Protein AF-A0A7V5T827-F1 (afdb_monomer_lite)

Foldseek 3Di:
DPPDFLLNLLVVLCVVCVVVLLVVLVVVCVVLVVVPPDDDDPDDPDLVSLVVSLVSLLVSLLVVLVVSVVSSVPPPVNVVVVVPPVSVVVNLVSSLVVLLCCVVPPRLVVSVVSCVVVVNDDPPSSVVSSVVSNVSSVVSSD

Radius of gyration: 17.93 Å; chains: 1; bounding box: 45×24×52 Å

Structure (mmCIF, N/CA/C/O backbone):
data_AF-A0A7V5T827-F1
#
_entry.id   AF-A0A7V5T827-F1
#
loop_
_atom_site.group_PDB
_atom_site.id
_atom_site.type_symbol
_atom_site.label_atom_id
_atom_site.label_alt_id
_atom_site.label_comp_id
_atom_site.label_asym_id
_atom_site.label_entity_id
_atom_site.label_seq_id
_atom_site.pdbx_PDB_ins_code
_atom_site.Cartn_x
_atom_site.Cartn_y
_atom_site.Cartn_z
_atom_site.occupancy
_atom_site.B_iso_or_equiv
_atom_site.auth_seq_id
_atom_site.auth_comp_id
_atom_site.auth_asym_id
_atom_site.auth_atom_id
_atom_site.pdbx_PDB_model_num
ATOM 1 N N . MET A 1 1 ? 15.549 13.221 -24.212 1.00 34.34 1 MET A N 1
ATOM 2 C CA . MET A 1 1 ? 15.287 11.779 -24.388 1.00 34.34 1 MET A CA 1
ATOM 3 C C . MET A 1 1 ? 15.009 11.241 -23.001 1.00 34.34 1 MET A C 1
ATOM 5 O O . MET A 1 1 ? 15.919 11.283 -22.188 1.00 34.34 1 MET A O 1
ATOM 9 N N . SER A 1 2 ? 13.753 10.907 -22.688 1.00 39.53 2 SER A N 1
ATOM 10 C CA . SER A 1 2 ? 13.411 10.361 -21.368 1.00 39.53 2 SER A CA 1
ATOM 11 C C . SER A 1 2 ? 14.003 8.962 -21.301 1.00 39.53 2 SER A C 1
ATOM 13 O O . SER A 1 2 ? 13.598 8.086 -22.062 1.00 39.53 2 SER A O 1
ATOM 15 N N . THR A 1 3 ? 15.009 8.771 -20.462 1.00 46.94 3 THR A N 1
ATOM 16 C CA . THR A 1 3 ? 15.444 7.451 -20.011 1.00 46.94 3 THR A CA 1
ATOM 17 C C . THR A 1 3 ? 14.344 6.892 -19.123 1.00 46.94 3 THR A C 1
ATOM 19 O O . THR A 1 3 ? 14.451 6.955 -17.906 1.00 46.94 3 THR A O 1
ATOM 22 N N . SER A 1 4 ? 13.255 6.424 -19.737 1.00 61.22 4 SER A N 1
ATOM 23 C CA . SER A 1 4 ? 12.176 5.745 -19.029 1.00 61.22 4 SER A CA 1
ATOM 24 C C . SER A 1 4 ? 12.786 4.568 -18.282 1.00 61.22 4 SER A C 1
ATOM 26 O O . SER A 1 4 ? 13.268 3.639 -18.918 1.00 61.22 4 SER A O 1
ATOM 28 N N . SER A 1 5 ? 12.816 4.629 -16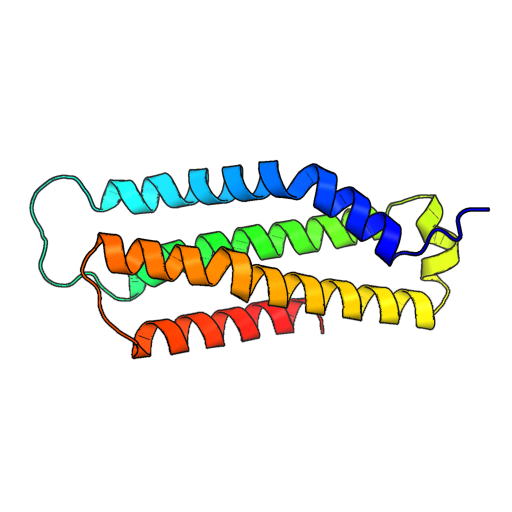.954 1.00 85.62 5 SER A N 1
ATOM 29 C CA . SER A 1 5 ? 13.202 3.496 -16.109 1.00 85.62 5 SER A CA 1
ATOM 30 C C . SER A 1 5 ? 11.949 2.787 -15.597 1.00 85.62 5 SER A C 1
ATOM 32 O O . SER A 1 5 ? 10.881 3.395 -15.476 1.00 85.62 5 SER A O 1
ATOM 34 N N . LEU A 1 6 ? 12.065 1.505 -15.243 1.00 92.06 6 LEU A N 1
ATOM 35 C CA . LEU A 1 6 ? 10.971 0.759 -14.600 1.00 92.06 6 LEU A CA 1
ATOM 36 C C . LEU A 1 6 ? 10.449 1.484 -13.343 1.00 92.06 6 LEU A C 1
ATOM 38 O O . LEU A 1 6 ? 9.253 1.472 -13.056 1.00 92.06 6 LEU A O 1
ATOM 42 N N . VAL A 1 7 ? 11.347 2.171 -12.630 1.00 94.12 7 VAL A N 1
ATOM 43 C CA . VAL A 1 7 ? 11.030 2.981 -11.448 1.00 94.12 7 VAL A CA 1
ATOM 44 C C . VAL A 1 7 ? 10.186 4.207 -11.799 1.00 94.12 7 VAL A C 1
ATOM 46 O O . VAL A 1 7 ? 9.256 4.525 -11.063 1.00 94.12 7 VAL A O 1
ATOM 49 N N . GLU A 1 8 ? 10.471 4.899 -12.902 1.00 93.62 8 GLU A N 1
ATOM 50 C CA . GLU A 1 8 ? 9.676 6.059 -13.329 1.00 93.62 8 GLU A CA 1
ATOM 51 C C . GLU A 1 8 ? 8.243 5.662 -13.696 1.00 93.62 8 GLU A C 1
ATOM 53 O O . GLU A 1 8 ? 7.299 6.327 -13.268 1.00 93.62 8 GLU A O 1
ATOM 58 N N . LEU A 1 9 ? 8.072 4.542 -14.408 1.00 94.50 9 LEU A N 1
ATOM 59 C CA . LEU A 1 9 ? 6.748 3.994 -14.728 1.00 94.50 9 LEU A CA 1
ATOM 60 C C . LEU A 1 9 ? 5.966 3.652 -13.454 1.00 94.50 9 LEU A C 1
ATOM 62 O O . LEU A 1 9 ? 4.789 3.987 -13.324 1.00 94.50 9 LEU A O 1
ATOM 66 N N . ALA A 1 10 ? 6.639 3.035 -12.481 1.00 94.81 10 ALA A N 1
ATOM 67 C CA . ALA A 1 10 ? 6.045 2.711 -11.193 1.00 94.81 10 ALA A CA 1
ATOM 68 C C . ALA A 1 10 ? 5.626 3.965 -10.414 1.00 94.81 10 ALA A C 1
ATOM 70 O O . ALA A 1 10 ? 4.513 4.019 -9.897 1.00 94.81 10 ALA A O 1
ATOM 71 N N . ARG A 1 11 ? 6.498 4.981 -10.343 1.00 95.69 11 ARG A N 1
ATOM 72 C CA . ARG A 1 11 ? 6.222 6.250 -9.651 1.00 95.69 11 ARG A CA 1
ATOM 73 C C . ARG A 1 11 ? 5.026 6.969 -10.252 1.00 95.69 11 ARG A C 1
ATOM 75 O O . ARG A 1 11 ? 4.129 7.332 -9.502 1.00 95.69 11 ARG A O 1
ATOM 82 N N . ALA A 1 12 ? 4.985 7.106 -11.576 1.00 95.19 12 ALA A N 1
ATOM 83 C CA . ALA A 1 12 ? 3.879 7.764 -12.262 1.00 95.19 12 ALA A CA 1
ATOM 84 C C . ALA A 1 12 ? 2.540 7.069 -11.966 1.00 95.19 12 ALA A C 1
ATOM 86 O O . ALA A 1 12 ? 1.557 7.725 -11.623 1.00 95.19 12 ALA A O 1
ATOM 87 N N . TYR A 1 13 ? 2.516 5.734 -12.022 1.00 95.75 13 TYR A N 1
ATOM 88 C CA . TYR A 1 13 ? 1.319 4.965 -11.691 1.00 95.75 13 TYR A CA 1
ATOM 89 C C . TYR A 1 13 ? 0.926 5.098 -10.212 1.00 95.75 13 TYR A C 1
ATOM 91 O O . TYR A 1 13 ? -0.255 5.250 -9.895 1.00 95.75 13 TYR A O 1
ATOM 99 N N . ILE A 1 14 ? 1.902 5.084 -9.296 1.00 96.31 14 ILE A N 1
ATOM 100 C CA . ILE A 1 14 ? 1.650 5.291 -7.866 1.00 96.31 14 ILE A CA 1
ATOM 101 C C . ILE A 1 14 ? 1.043 6.674 -7.629 1.00 96.31 14 ILE A C 1
ATOM 103 O O . ILE A 1 14 ? -0.007 6.762 -7.003 1.00 96.31 14 ILE A O 1
ATOM 107 N N . GLU A 1 15 ? 1.660 7.738 -8.141 1.00 96.06 15 GLU A N 1
ATOM 108 C CA . GLU A 1 15 ? 1.194 9.119 -7.966 1.00 96.06 15 GLU A CA 1
ATOM 109 C C . GLU A 1 15 ? -0.240 9.311 -8.471 1.00 96.06 15 GLU A C 1
ATOM 111 O O . GLU A 1 15 ? -1.045 9.979 -7.820 1.00 96.06 15 GLU A O 1
ATOM 116 N N . GLN A 1 16 ? -0.584 8.668 -9.588 1.00 96.44 16 GLN A N 1
ATOM 117 C CA . GLN A 1 16 ? -1.932 8.701 -10.143 1.00 96.44 16 GLN A CA 1
ATOM 118 C C . GLN A 1 16 ? -2.960 7.979 -9.255 1.00 96.44 16 GLN A C 1
ATOM 120 O O . GLN A 1 16 ? -4.074 8.467 -9.061 1.00 96.44 16 GLN A O 1
ATOM 125 N N . GLU A 1 17 ? -2.613 6.806 -8.722 1.00 96.19 17 GLU A N 1
ATOM 126 C CA . GLU A 1 17 ? -3.586 5.897 -8.107 1.00 96.19 17 GLU A CA 1
ATOM 127 C C . GLU A 1 17 ? -3.624 5.954 -6.575 1.00 96.19 17 GLU A C 1
ATOM 129 O O . GLU A 1 17 ? -4.618 5.543 -5.972 1.00 96.19 17 GLU A O 1
ATOM 134 N N . GLN A 1 18 ? -2.575 6.459 -5.921 1.00 94.12 18 GLN A N 1
ATOM 135 C CA . GLN A 1 18 ? -2.386 6.344 -4.471 1.00 94.12 18 GLN A CA 1
ATOM 136 C C . GLN A 1 18 ? -3.556 6.926 -3.678 1.00 94.12 18 GLN A C 1
ATOM 138 O O . GLN A 1 18 ? -4.046 6.276 -2.754 1.00 94.12 18 GLN A O 1
ATOM 143 N N . SER A 1 19 ? -4.046 8.110 -4.052 1.00 94.62 19 SER A N 1
ATOM 144 C CA . SER A 1 19 ? -5.160 8.751 -3.339 1.00 94.62 19 SER A CA 1
ATOM 145 C C . SER A 1 19 ? -6.429 7.896 -3.405 1.00 94.62 19 SER A C 1
ATOM 147 O O . SER A 1 19 ? -6.998 7.543 -2.372 1.00 94.62 19 SER A O 1
ATOM 149 N N . ARG A 1 20 ? -6.798 7.443 -4.610 1.00 95.00 20 ARG A N 1
ATOM 150 C CA . ARG A 1 20 ? -7.951 6.556 -4.834 1.00 95.00 20 ARG A CA 1
ATOM 151 C C . ARG A 1 20 ? -7.813 5.238 -4.068 1.00 95.00 20 ARG A C 1
ATOM 153 O O . ARG A 1 20 ? -8.786 4.731 -3.515 1.00 95.00 20 ARG A O 1
ATOM 160 N N . ARG A 1 21 ? -6.610 4.657 -4.034 1.00 93.00 21 ARG A N 1
ATOM 161 C CA . ARG A 1 21 ? -6.335 3.395 -3.326 1.00 93.00 21 ARG A CA 1
ATOM 162 C C . ARG A 1 21 ? -6.465 3.545 -1.814 1.00 93.00 21 ARG A C 1
ATOM 164 O O . ARG A 1 21 ? -7.064 2.683 -1.176 1.00 93.00 21 ARG A O 1
ATOM 171 N N . ARG A 1 22 ? -5.976 4.650 -1.248 1.00 93.94 22 ARG A N 1
ATOM 172 C CA . ARG A 1 22 ? -6.124 4.951 0.184 1.00 93.94 22 ARG A CA 1
ATOM 173 C C . ARG A 1 22 ? -7.584 5.183 0.570 1.00 93.94 22 ARG A C 1
ATOM 175 O O . ARG A 1 22 ? -8.038 4.638 1.570 1.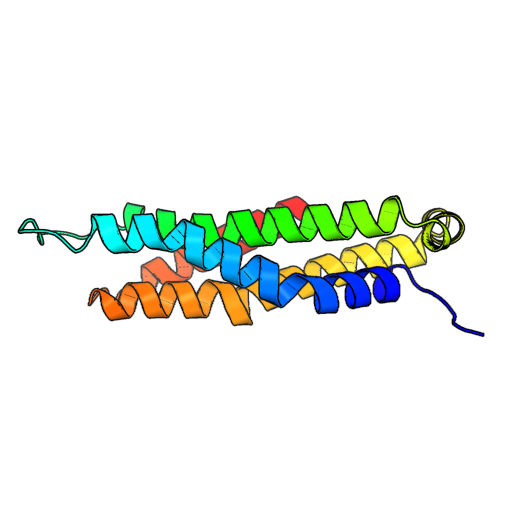00 93.94 22 ARG A O 1
ATOM 182 N N . GLU A 1 23 ? -8.357 5.891 -0.253 1.00 93.56 23 GLU A N 1
ATOM 183 C CA . GLU A 1 23 ? -9.805 6.043 -0.035 1.00 93.56 23 GLU A CA 1
ATOM 184 C C . GLU A 1 23 ? -10.536 4.692 -0.019 1.00 93.56 23 GLU A C 1
ATOM 186 O O . GLU A 1 23 ? -11.388 4.446 0.838 1.00 93.56 23 GLU A O 1
ATOM 191 N N . GLN A 1 24 ? -10.177 3.778 -0.926 1.00 92.62 24 GLN A N 1
ATOM 192 C CA . GLN A 1 24 ? -10.736 2.424 -0.952 1.00 92.62 24 GLN A CA 1
ATOM 193 C C . GLN A 1 24 ? -10.378 1.616 0.297 1.00 92.62 24 GLN A C 1
ATOM 195 O O . GLN A 1 24 ? -11.224 0.876 0.808 1.00 92.62 24 GLN A O 1
ATOM 200 N N . ALA A 1 25 ? -9.155 1.769 0.805 1.00 92.56 25 ALA A N 1
ATOM 201 C CA . ALA A 1 25 ? -8.740 1.135 2.046 1.00 92.56 25 ALA A CA 1
ATOM 202 C C . ALA A 1 25 ? -9.545 1.661 3.244 1.00 92.56 25 ALA A C 1
ATOM 204 O O . ALA A 1 25 ? -10.124 0.860 3.980 1.00 92.56 25 ALA A O 1
ATOM 205 N N . GLU A 1 26 ? -9.707 2.981 3.386 1.00 92.62 26 GLU A N 1
ATOM 206 C CA . GLU A 1 26 ? -10.551 3.556 4.446 1.00 92.62 26 GLU A CA 1
ATOM 207 C C . GLU A 1 26 ? -12.013 3.102 4.338 1.00 92.62 26 GLU A C 1
ATOM 209 O O . GLU A 1 26 ? -12.640 2.759 5.344 1.00 92.62 26 GLU A O 1
ATOM 214 N N . ALA A 1 27 ? -12.560 3.023 3.121 1.00 92.06 27 ALA A N 1
ATOM 215 C CA . ALA A 1 27 ? -13.919 2.536 2.896 1.00 92.06 27 ALA A CA 1
ATOM 216 C C . ALA A 1 27 ? -14.103 1.075 3.345 1.00 92.06 27 ALA A C 1
ATOM 218 O O . ALA A 1 27 ? -15.166 0.722 3.859 1.00 92.06 27 ALA A O 1
ATOM 219 N N . ARG A 1 28 ? -13.075 0.228 3.201 1.00 90.75 28 ARG A N 1
ATOM 220 C CA . ARG A 1 28 ? -13.083 -1.168 3.679 1.00 90.75 28 ARG A CA 1
ATOM 221 C C . ARG A 1 28 ? -12.885 -1.286 5.188 1.00 90.75 28 ARG A C 1
ATOM 223 O O . ARG A 1 28 ? -13.405 -2.223 5.789 1.00 90.75 28 ARG A O 1
ATOM 230 N N . VAL A 1 29 ? -12.190 -0.336 5.809 1.00 88.81 29 VAL A N 1
ATOM 231 C CA . VAL A 1 29 ? -12.034 -0.268 7.270 1.00 88.81 29 VAL A CA 1
ATOM 232 C C . VAL A 1 29 ? -13.295 0.281 7.949 1.00 88.81 29 VAL A C 1
ATOM 234 O O . VAL A 1 29 ? -13.596 -0.074 9.089 1.00 88.81 29 VAL A O 1
ATOM 237 N N . LEU A 1 30 ? -14.093 1.101 7.261 1.00 87.00 30 LEU A N 1
ATOM 238 C CA . LEU A 1 30 ? -15.287 1.733 7.830 1.00 87.00 30 LEU A CA 1
ATOM 239 C C . LEU A 1 30 ? -16.314 0.743 8.434 1.00 87.00 30 LEU A C 1
ATOM 241 O O . LEU A 1 30 ? -16.795 1.008 9.538 1.00 87.00 30 LEU A O 1
ATOM 245 N N . PRO A 1 31 ? -16.660 -0.401 7.809 1.00 84.25 31 PRO A N 1
ATOM 246 C CA . PRO A 1 31 ? -17.507 -1.418 8.436 1.00 84.25 31 PRO A CA 1
ATOM 247 C C . PRO A 1 31 ? -16.916 -1.988 9.730 1.00 84.25 31 PRO A C 1
ATOM 249 O O . PRO A 1 31 ? -17.657 -2.204 10.688 1.00 84.25 31 PRO A O 1
ATOM 252 N N . ILE A 1 32 ? -15.592 -2.180 9.785 1.00 82.19 32 ILE A N 1
ATOM 253 C CA . ILE A 1 32 ? -14.879 -2.627 10.992 1.00 82.19 32 ILE A CA 1
ATOM 254 C C . ILE A 1 32 ? -15.024 -1.557 12.080 1.00 82.19 32 ILE A C 1
ATOM 256 O O . ILE A 1 32 ? -15.409 -1.877 13.200 1.00 82.19 32 ILE A O 1
ATOM 260 N N . ARG A 1 33 ? -14.845 -0.271 11.734 1.00 78.12 33 ARG A N 1
ATOM 261 C CA . ARG A 1 33 ? -15.087 0.863 12.649 1.00 78.12 33 ARG A CA 1
ATOM 262 C C . ARG A 1 33 ? -16.532 0.891 13.178 1.00 78.12 33 ARG A C 1
ATOM 264 O O . ARG A 1 33 ? -16.717 1.159 14.363 1.00 78.12 33 ARG A O 1
ATOM 271 N N . LYS A 1 34 ? -17.537 0.628 12.328 1.00 75.44 34 LYS A N 1
ATOM 272 C CA . LYS A 1 34 ? -18.981 0.711 12.654 1.00 75.44 34 LYS A CA 1
ATOM 273 C C . LYS A 1 34 ? -19.518 -0.465 13.470 1.00 75.44 34 LYS A C 1
ATOM 275 O O . LYS A 1 34 ? -20.368 -0.251 14.332 1.00 75.44 34 LYS A O 1
ATOM 280 N N . ARG A 1 35 ? -19.004 -1.684 13.252 1.00 69.44 35 ARG A N 1
ATOM 281 C CA . ARG A 1 35 ? -19.315 -2.871 14.082 1.00 69.44 35 ARG A CA 1
ATOM 282 C C . ARG A 1 35 ? -19.018 -2.647 15.572 1.00 69.44 35 ARG A C 1
ATOM 284 O O . ARG A 1 35 ? -19.471 -3.419 16.402 1.00 69.44 35 ARG A O 1
ATOM 291 N N . LEU A 1 36 ? -18.274 -1.591 15.900 1.00 63.28 36 LEU A N 1
ATOM 292 C CA . LEU A 1 36 ? -17.755 -1.290 17.229 1.00 63.28 36 LEU A CA 1
ATOM 293 C C . LEU A 1 36 ? -18.417 -0.060 17.878 1.00 63.28 36 LEU A C 1
ATOM 295 O O . LEU A 1 36 ? -17.926 0.420 18.896 1.00 63.28 36 LEU A O 1
ATOM 299 N N . THR A 1 37 ? -19.491 0.489 17.289 1.00 57.06 37 THR A N 1
ATOM 300 C CA . THR A 1 37 ? -20.157 1.720 17.777 1.00 57.06 37 THR A CA 1
ATOM 301 C C . THR A 1 37 ? -21.619 1.582 18.191 1.00 57.06 37 THR A C 1
ATOM 303 O O . THR A 1 37 ? -22.166 2.558 18.690 1.00 57.06 37 THR A O 1
ATOM 306 N N . ALA A 1 38 ? -22.265 0.429 18.038 1.00 45.81 38 ALA A N 1
ATOM 307 C CA . ALA A 1 38 ? -23.670 0.288 18.416 1.00 45.81 38 ALA A CA 1
ATOM 308 C C . ALA A 1 38 ? -23.807 -0.612 19.650 1.00 45.81 38 ALA A C 1
ATOM 310 O O . ALA A 1 38 ? -23.677 -1.824 19.553 1.00 45.81 38 ALA A O 1
ATOM 311 N N . GLU A 1 39 ? -24.065 0.023 20.795 1.00 45.72 39 GLU A N 1
ATOM 312 C CA . GLU A 1 39 ? -24.823 -0.570 21.906 1.00 45.72 39 GLU A CA 1
ATOM 313 C C . GLU A 1 39 ? -24.141 -1.725 22.675 1.00 45.72 39 GLU A C 1
ATOM 315 O O . GLU A 1 39 ? -24.503 -2.888 22.574 1.00 45.72 39 GLU A O 1
ATOM 320 N N . GLY A 1 40 ? -23.226 -1.381 23.589 1.00 48.16 40 GLY A N 1
ATOM 321 C CA . GLY A 1 40 ? -23.345 -1.950 24.941 1.00 48.16 40 GLY A CA 1
ATOM 322 C C . GLY A 1 40 ? -22.432 -3.089 25.411 1.00 48.16 40 GLY A C 1
ATOM 323 O O . GLY A 1 40 ? -22.571 -3.452 26.573 1.00 48.16 40 GLY A O 1
ATOM 324 N N . GLU A 1 41 ? -21.452 -3.593 24.655 1.00 45.47 41 GLU A N 1
ATOM 325 C CA . GLU A 1 41 ? -20.482 -4.569 25.208 1.00 45.47 41 GLU A CA 1
ATOM 326 C C . GLU A 1 41 ? -19.024 -4.103 25.093 1.00 45.47 41 GLU A C 1
ATOM 328 O O . GLU A 1 41 ? -18.161 -4.726 24.481 1.00 45.47 41 GLU A O 1
ATOM 333 N N . PHE A 1 42 ? -18.718 -2.985 25.756 1.00 53.88 42 PHE A N 1
ATOM 334 C CA . PHE A 1 42 ? -17.341 -2.659 26.130 1.00 53.88 42 PHE A CA 1
ATOM 335 C C . PHE A 1 42 ? -16.945 -3.436 27.387 1.00 53.88 42 PHE A C 1
ATOM 337 O O . PHE A 1 42 ? -17.021 -2.922 28.502 1.00 53.88 42 PHE A O 1
ATOM 344 N N . ARG A 1 43 ? -16.453 -4.662 27.202 1.00 44.16 43 ARG A N 1
ATOM 345 C CA . ARG A 1 43 ? -15.464 -5.268 28.102 1.00 44.16 43 ARG A CA 1
ATOM 346 C C . ARG A 1 43 ? -14.484 -6.062 27.245 1.00 44.16 43 ARG A C 1
ATOM 348 O O . ARG A 1 43 ? -14.815 -7.147 26.797 1.00 44.16 43 ARG A O 1
ATOM 355 N N . LEU A 1 44 ? -13.284 -5.504 27.059 1.00 48.41 44 LEU A N 1
ATOM 356 C CA . LEU A 1 44 ? -12.150 -6.072 26.313 1.00 48.41 44 LEU A CA 1
ATOM 357 C C . LEU A 1 44 ? -12.306 -5.979 24.787 1.00 48.41 44 LEU A C 1
ATOM 359 O O . LEU A 1 44 ? -12.750 -6.916 24.129 1.00 48.41 44 LEU A O 1
ATOM 363 N N . VAL A 1 45 ? -11.864 -4.864 24.190 1.00 53.09 45 VAL A N 1
ATOM 364 C CA . VAL A 1 45 ? -11.566 -4.873 22.750 1.00 53.09 45 VAL A CA 1
ATOM 365 C C . VAL A 1 45 ? -10.442 -5.885 22.542 1.00 53.09 45 VAL A C 1
ATOM 367 O O . VAL A 1 45 ? -9.309 -5.659 22.966 1.00 53.09 45 VAL A O 1
ATOM 370 N N . HIS A 1 46 ? -10.774 -7.034 21.956 1.00 55.88 46 HIS A N 1
ATOM 371 C CA . HIS A 1 46 ? -9.803 -8.085 21.691 1.00 55.88 46 HIS A CA 1
ATOM 372 C C . HIS A 1 46 ? -8.734 -7.529 20.732 1.00 55.88 46 HIS A C 1
ATOM 374 O O . HIS A 1 46 ? -9.105 -6.919 19.721 1.00 55.88 46 HIS A O 1
ATOM 380 N N . PRO A 1 47 ? -7.431 -7.783 20.962 1.00 61.25 47 PRO A N 1
ATOM 381 C CA . PRO A 1 47 ? -6.356 -7.449 20.017 1.00 61.25 47 PRO A CA 1
ATOM 382 C C . PRO A 1 47 ? -6.646 -7.861 18.561 1.00 61.25 47 PRO A C 1
ATOM 384 O O . PRO A 1 47 ? -6.180 -7.234 17.613 1.00 61.25 47 PRO A O 1
ATOM 387 N N . GLY A 1 48 ? -7.500 -8.877 18.380 1.00 66.88 48 GLY A N 1
ATOM 388 C CA . GLY A 1 48 ? -7.965 -9.365 17.081 1.00 66.88 48 GLY A CA 1
ATOM 389 C C . GLY A 1 48 ? -8.685 -8.322 16.218 1.00 66.88 48 GLY A C 1
ATOM 390 O O . GLY A 1 48 ? -8.539 -8.352 15.005 1.00 66.88 48 GLY A O 1
ATOM 391 N N . VAL A 1 49 ? -9.398 -7.358 16.804 1.00 66.88 49 VAL A N 1
ATOM 392 C CA . VAL A 1 49 ? -10.159 -6.360 16.026 1.00 66.88 49 VAL A CA 1
ATOM 393 C C . VAL A 1 49 ? -9.268 -5.220 15.531 1.00 66.88 49 VAL A C 1
ATOM 395 O O . VAL A 1 49 ? -9.396 -4.758 14.398 1.00 66.88 49 VAL A O 1
ATOM 398 N N . VAL A 1 50 ? -8.327 -4.782 16.367 1.00 69.75 50 VAL A N 1
ATOM 399 C CA . VAL A 1 50 ? -7.260 -3.861 15.949 1.00 69.75 50 VAL A CA 1
ATOM 400 C C . VAL A 1 50 ? -6.447 -4.499 14.828 1.00 69.75 50 VAL A C 1
ATOM 402 O O . VAL A 1 50 ? -6.143 -3.853 13.825 1.00 69.75 50 VAL A O 1
ATOM 405 N N . TRP A 1 51 ? -6.177 -5.796 14.967 1.00 74.69 51 TRP A N 1
ATOM 406 C CA . TRP A 1 51 ? -5.545 -6.579 13.925 1.00 74.69 51 TRP A CA 1
ATOM 407 C C . TRP A 1 51 ? -6.371 -6.629 12.634 1.00 74.69 51 TRP A C 1
ATOM 409 O O . TRP A 1 51 ? -5.791 -6.437 11.576 1.00 74.69 51 TRP A O 1
ATOM 419 N N . GLU A 1 52 ? -7.696 -6.800 12.678 1.00 80.94 52 GLU A N 1
ATOM 420 C CA . GLU A 1 52 ? -8.550 -6.784 11.473 1.00 80.94 52 GLU A CA 1
ATOM 421 C C . GLU A 1 52 ? -8.445 -5.465 10.685 1.00 80.94 52 GLU A C 1
ATOM 423 O O . GLU A 1 52 ? -8.301 -5.483 9.459 1.00 80.94 52 GLU A O 1
ATOM 428 N N . ALA A 1 53 ? -8.471 -4.316 11.370 1.00 82.19 53 ALA A N 1
ATOM 429 C CA . ALA A 1 53 ? -8.314 -3.015 10.716 1.00 82.19 53 ALA A CA 1
ATOM 430 C C . ALA A 1 53 ? -6.908 -2.854 10.107 1.00 82.19 53 ALA A C 1
ATOM 432 O O . ALA A 1 53 ? -6.775 -2.527 8.927 1.00 82.19 53 ALA A O 1
ATOM 433 N N . CYS A 1 54 ? -5.861 -3.173 10.875 1.00 81.81 54 CYS A N 1
ATOM 434 C CA . CYS A 1 54 ? -4.474 -3.133 10.406 1.00 81.81 54 CYS A CA 1
ATOM 435 C C . CYS A 1 54 ? -4.202 -4.085 9.241 1.00 81.81 54 CYS A C 1
ATOM 437 O O . CYS A 1 54 ? -3.553 -3.703 8.268 1.00 81.81 54 CYS A O 1
ATOM 439 N N . GLN A 1 55 ? -4.749 -5.296 9.302 1.00 84.75 55 GLN A N 1
ATOM 440 C CA . GLN A 1 55 ? -4.682 -6.274 8.226 1.00 84.75 55 GLN A CA 1
ATOM 441 C C . GLN A 1 55 ? -5.368 -5.748 6.966 1.00 84.75 55 GLN A C 1
ATOM 443 O O . GLN A 1 55 ? -4.859 -5.966 5.874 1.00 84.75 55 GLN A O 1
ATOM 448 N N . THR A 1 56 ? -6.476 -5.017 7.103 1.00 90.12 56 THR A N 1
ATOM 449 C CA . THR A 1 56 ? -7.176 -4.431 5.954 1.00 90.12 56 THR A CA 1
ATOM 450 C C . THR A 1 56 ? -6.314 -3.384 5.248 1.00 90.12 56 THR A C 1
ATOM 452 O O . THR A 1 56 ? -6.162 -3.462 4.030 1.00 90.12 56 THR A O 1
ATOM 455 N N . TRP A 1 57 ? -5.693 -2.450 5.980 1.00 90.88 57 TRP A N 1
ATOM 456 C CA . TRP A 1 57 ? -4.754 -1.491 5.378 1.00 90.88 57 TRP A CA 1
ATOM 457 C C . TRP A 1 57 ? -3.565 -2.193 4.722 1.00 90.88 57 TRP A C 1
ATOM 459 O O . TRP A 1 57 ? -3.222 -1.880 3.584 1.00 90.88 57 TRP A O 1
ATOM 469 N N . LEU A 1 58 ? -2.984 -3.188 5.400 1.00 86.94 58 LEU A N 1
ATOM 470 C CA . LEU A 1 58 ? -1.900 -3.993 4.841 1.00 86.94 58 LEU A CA 1
ATOM 471 C C . LEU A 1 58 ? -2.322 -4.676 3.545 1.00 86.94 58 LEU A C 1
ATOM 473 O O . LEU A 1 58 ? -1.639 -4.538 2.539 1.00 86.94 58 LEU A O 1
ATOM 477 N N . ASP A 1 59 ? -3.446 -5.384 3.533 1.00 89.50 59 ASP A N 1
ATOM 478 C CA . ASP A 1 59 ? -3.905 -6.126 2.362 1.00 89.50 59 ASP A CA 1
ATOM 479 C C . ASP A 1 59 ? -4.177 -5.214 1.166 1.00 89.50 59 ASP A C 1
ATOM 481 O O . ASP A 1 59 ? -3.851 -5.587 0.036 1.00 89.50 59 ASP A O 1
ATOM 485 N N . GLU A 1 60 ? -4.720 -4.018 1.392 1.00 91.44 60 GLU A N 1
ATOM 486 C CA . GLU A 1 60 ? -4.932 -3.035 0.330 1.00 91.44 60 GLU A CA 1
ATOM 487 C C . GLU A 1 60 ? -3.610 -2.467 -0.199 1.00 91.44 60 GLU A C 1
ATOM 489 O O . GLU A 1 60 ? -3.419 -2.439 -1.416 1.00 91.44 60 GLU A O 1
ATOM 494 N N . THR A 1 61 ? -2.647 -2.129 0.664 1.00 89.19 61 THR A N 1
ATOM 495 C CA . THR A 1 61 ? -1.300 -1.721 0.225 1.00 89.19 61 THR A CA 1
ATOM 496 C C . THR A 1 61 ? -0.588 -2.852 -0.527 1.00 89.19 61 THR A C 1
ATOM 498 O O . THR A 1 61 ? 0.034 -2.616 -1.562 1.00 89.19 61 THR A O 1
ATOM 501 N N . ARG A 1 62 ? -0.734 -4.111 -0.089 1.00 88.19 62 ARG A N 1
ATOM 502 C CA . ARG A 1 62 ? -0.174 -5.287 -0.783 1.00 88.19 62 ARG A CA 1
ATOM 503 C C . ARG A 1 62 ? -0.826 -5.521 -2.146 1.00 88.19 62 ARG A C 1
ATOM 505 O O . ARG A 1 62 ? -0.156 -5.916 -3.100 1.00 88.19 62 ARG A O 1
ATOM 512 N N . ARG A 1 63 ? -2.144 -5.334 -2.254 1.00 91.19 63 ARG A N 1
ATOM 513 C CA . ARG A 1 63 ? -2.859 -5.379 -3.541 1.00 91.19 63 ARG A CA 1
ATOM 514 C C . ARG A 1 63 ? -2.365 -4.270 -4.454 1.00 91.19 63 ARG A C 1
ATOM 516 O O . ARG A 1 63 ? -2.019 -4.553 -5.592 1.00 91.19 63 ARG A O 1
ATOM 523 N N . PHE A 1 64 ? -2.233 -3.055 -3.932 1.00 93.38 64 PHE A N 1
ATOM 524 C CA . PHE A 1 64 ? -1.732 -1.938 -4.713 1.00 93.38 64 PHE A CA 1
ATOM 525 C C . PHE A 1 64 ? -0.303 -2.182 -5.208 1.00 93.38 64 PHE A C 1
ATOM 527 O O . PHE A 1 64 ? -0.053 -2.026 -6.395 1.00 93.38 64 PHE A O 1
ATOM 534 N N . GLY A 1 65 ? 0.605 -2.678 -4.364 1.00 91.12 65 GLY A N 1
ATOM 535 C CA . GLY A 1 65 ? 1.957 -3.034 -4.802 1.00 91.12 65 GLY A CA 1
ATOM 536 C C . GLY A 1 65 ? 1.985 -4.088 -5.910 1.00 91.12 65 GLY A C 1
ATOM 537 O O . GLY A 1 65 ? 2.755 -3.957 -6.858 1.00 91.12 65 GLY A O 1
ATOM 538 N N . ARG A 1 66 ? 1.101 -5.095 -5.854 1.00 91.62 66 ARG A N 1
ATOM 539 C CA . ARG A 1 66 ? 0.941 -6.061 -6.956 1.00 91.62 66 ARG A CA 1
ATOM 540 C C . ARG A 1 66 ? 0.439 -5.402 -8.236 1.00 91.62 66 ARG A C 1
ATOM 542 O O . ARG A 1 66 ? 0.941 -5.729 -9.305 1.00 91.62 66 ARG A O 1
ATOM 549 N N . ASP A 1 67 ? -0.496 -4.467 -8.124 1.00 94.38 67 ASP A N 1
ATOM 550 C CA . ASP A 1 67 ? -1.021 -3.729 -9.272 1.00 94.38 67 ASP A CA 1
ATOM 551 C C . ASP A 1 67 ? 0.047 -2.815 -9.892 1.00 94.38 67 ASP A C 1
ATOM 553 O O . ASP A 1 67 ? 0.126 -2.730 -11.113 1.00 94.38 67 ASP A O 1
ATOM 557 N N . VAL A 1 68 ? 0.920 -2.200 -9.084 1.00 94.56 68 VAL A N 1
ATOM 558 C CA . VAL A 1 68 ? 2.084 -1.436 -9.572 1.00 94.56 68 VAL A CA 1
ATOM 559 C C . VAL A 1 68 ? 3.030 -2.345 -10.355 1.00 94.56 68 VAL A C 1
ATOM 561 O O . VAL A 1 68 ? 3.409 -2.018 -11.477 1.00 94.56 68 VAL A O 1
ATOM 564 N N . VAL A 1 69 ? 3.388 -3.508 -9.801 1.00 92.75 69 VAL A N 1
ATOM 565 C CA . VAL A 1 69 ? 4.251 -4.481 -10.492 1.00 92.75 69 VAL A CA 1
ATOM 566 C C . VAL A 1 69 ? 3.610 -4.954 -11.795 1.00 92.75 69 VAL A C 1
ATOM 568 O O . VAL A 1 69 ? 4.276 -4.966 -12.828 1.00 92.75 69 VAL A O 1
ATOM 571 N N . ALA A 1 70 ? 2.320 -5.293 -11.775 1.00 93.69 70 ALA A N 1
ATOM 572 C CA . ALA A 1 70 ? 1.593 -5.706 -12.970 1.00 93.69 70 ALA A CA 1
ATOM 573 C C . ALA A 1 70 ? 1.560 -4.597 -14.031 1.00 93.69 70 ALA A C 1
ATOM 575 O O . ALA A 1 70 ? 1.824 -4.874 -15.199 1.00 93.69 70 ALA A O 1
ATOM 57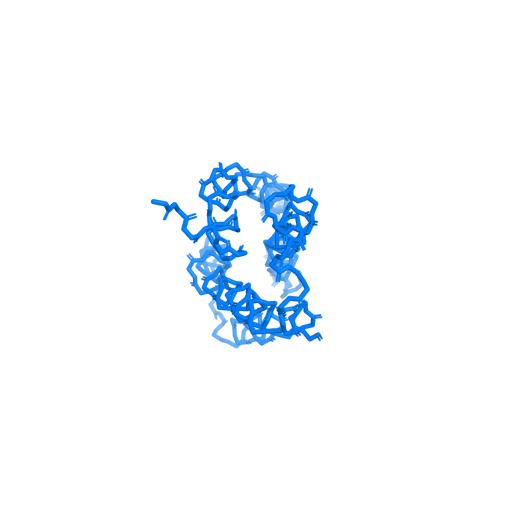6 N N . HIS A 1 71 ? 1.300 -3.351 -13.622 1.00 94.12 71 HIS A N 1
ATOM 577 C CA . HIS A 1 71 ? 1.300 -2.193 -14.509 1.00 94.12 71 HIS A CA 1
ATOM 578 C C . HIS A 1 71 ? 2.651 -2.028 -15.208 1.00 94.12 71 HIS A C 1
ATOM 580 O O . HIS A 1 71 ? 2.694 -1.915 -16.430 1.00 94.12 71 HIS A O 1
ATOM 586 N N . VAL A 1 72 ? 3.750 -2.074 -14.450 1.00 92.94 72 VAL A N 1
ATOM 587 C CA . VAL A 1 72 ? 5.105 -1.927 -14.995 1.00 92.94 72 VAL A CA 1
ATOM 588 C C . VAL A 1 72 ? 5.448 -3.076 -15.939 1.00 92.94 72 VAL A C 1
ATOM 590 O O . VAL A 1 72 ? 5.877 -2.823 -17.058 1.00 92.94 72 VAL A O 1
ATOM 593 N N . VAL A 1 73 ? 5.214 -4.331 -15.541 1.00 91.50 73 VAL A N 1
ATOM 594 C CA . VAL A 1 73 ? 5.559 -5.509 -16.361 1.00 91.50 73 VAL A CA 1
ATOM 595 C C . VAL A 1 73 ? 4.778 -5.548 -17.680 1.00 91.50 73 VAL A C 1
ATOM 597 O O . VAL A 1 73 ? 5.291 -6.024 -18.689 1.00 91.50 73 VAL A O 1
ATOM 600 N N . GLN A 1 74 ? 3.547 -5.038 -17.690 1.00 92.75 74 GLN A N 1
ATOM 601 C CA . GLN A 1 74 ? 2.700 -4.987 -18.884 1.00 92.75 74 GLN A CA 1
ATOM 602 C C . GLN A 1 74 ? 2.910 -3.715 -19.719 1.00 92.75 74 GLN A C 1
ATOM 604 O O . GLN A 1 74 ? 2.342 -3.599 -20.807 1.00 92.75 74 GLN A O 1
ATOM 609 N N . HIS A 1 75 ? 3.704 -2.752 -19.239 1.00 92.81 75 HIS A N 1
ATOM 610 C CA . HIS A 1 75 ? 3.884 -1.479 -19.921 1.00 92.81 75 HIS A CA 1
ATOM 611 C C . HIS A 1 75 ? 4.752 -1.651 -21.184 1.00 92.81 75 HIS A C 1
ATOM 613 O O . HIS A 1 75 ? 5.872 -2.156 -21.089 1.00 92.81 75 HIS A O 1
ATOM 619 N N . PRO A 1 76 ? 4.328 -1.171 -22.371 1.00 91.06 76 PRO A N 1
ATOM 620 C CA . PRO A 1 76 ? 5.092 -1.357 -23.611 1.00 91.06 76 PRO A CA 1
ATOM 621 C C . PRO A 1 76 ? 6.527 -0.816 -23.549 1.00 91.06 76 PRO A C 1
ATOM 623 O O . PRO A 1 76 ? 7.443 -1.410 -24.108 1.00 91.06 76 PRO A O 1
ATOM 626 N N . GLN A 1 77 ? 6.732 0.297 -22.836 1.00 89.06 77 GLN A N 1
ATOM 627 C CA . GLN A 1 77 ? 8.060 0.905 -22.656 1.00 89.06 77 GLN A CA 1
ATOM 628 C C . GLN A 1 77 ? 8.948 0.144 -21.657 1.00 89.06 77 GLN A C 1
ATOM 630 O O . GLN A 1 77 ? 10.151 0.378 -21.631 1.00 89.06 77 GLN A O 1
ATOM 635 N N . ALA A 1 78 ? 8.380 -0.755 -20.846 1.00 89.25 78 ALA A N 1
ATOM 636 C CA . ALA A 1 78 ? 9.132 -1.553 -19.882 1.00 89.25 78 ALA A CA 1
ATOM 637 C C . ALA A 1 78 ? 9.786 -2.787 -20.512 1.00 89.25 78 ALA A C 1
ATOM 639 O O . ALA A 1 78 ? 10.805 -3.242 -20.007 1.00 89.25 78 ALA A O 1
ATOM 640 N N . LEU A 1 79 ? 9.242 -3.312 -21.617 1.00 87.19 79 LEU A N 1
ATOM 641 C CA . LEU A 1 79 ? 9.714 -4.548 -22.256 1.00 87.19 79 LEU A CA 1
ATOM 642 C C . LEU A 1 79 ? 11.243 -4.615 -22.462 1.00 87.19 79 LEU A C 1
ATOM 644 O O . LEU A 1 79 ? 11.836 -5.581 -21.989 1.00 87.19 79 LEU A O 1
ATOM 648 N N . PRO A 1 80 ? 11.916 -3.611 -23.064 1.00 89.31 80 PRO A N 1
ATOM 649 C CA . PRO A 1 80 ? 13.373 -3.659 -23.241 1.00 89.31 80 PRO A CA 1
ATOM 650 C C . PRO A 1 80 ? 14.173 -3.470 -21.937 1.00 89.31 80 PRO A C 1
ATOM 652 O O . PRO A 1 80 ? 15.365 -3.762 -21.893 1.00 89.31 80 PRO A O 1
ATOM 655 N N . LEU A 1 81 ? 13.549 -2.951 -20.878 1.00 89.19 81 LEU A N 1
ATOM 656 C CA . LEU A 1 81 ? 14.179 -2.732 -19.571 1.00 89.19 81 LEU A CA 1
ATOM 657 C C . LEU A 1 81 ? 14.060 -3.976 -18.682 1.00 89.19 81 LEU A C 1
ATOM 659 O O . LEU A 1 81 ? 14.922 -4.238 -17.855 1.00 89.19 81 LEU A O 1
ATOM 663 N N . LEU A 1 82 ? 13.007 -4.777 -18.865 1.00 89.50 82 LEU A N 1
ATOM 664 C CA . LEU A 1 82 ? 12.807 -6.033 -18.135 1.00 89.50 82 LEU A CA 1
ATOM 665 C C . LEU A 1 82 ? 13.855 -7.099 -18.487 1.00 89.50 82 LEU A C 1
ATOM 667 O O . LEU A 1 82 ? 14.065 -8.028 -17.711 1.00 89.50 82 LEU A O 1
ATOM 671 N N . GLU A 1 83 ? 14.519 -6.966 -19.636 1.00 89.56 83 GLU A N 1
ATOM 672 C CA . GLU A 1 83 ? 15.639 -7.823 -20.038 1.00 89.56 83 GLU A CA 1
ATOM 673 C C . GLU A 1 83 ? 16.961 -7.434 -19.351 1.00 89.56 83 GLU A C 1
ATOM 675 O O . GLU A 1 83 ? 17.925 -8.197 -19.399 1.00 89.56 83 GLU A O 1
ATOM 680 N N . GLN A 1 84 ? 17.014 -6.272 -18.689 1.00 90.56 84 GLN A N 1
ATOM 681 C CA . GLN A 1 84 ? 18.211 -5.745 -18.038 1.00 90.56 84 GLN A CA 1
ATOM 682 C C . GLN A 1 84 ? 18.183 -6.062 -16.532 1.00 90.56 84 GLN A C 1
ATOM 684 O O . GLN A 1 84 ? 17.340 -5.531 -15.804 1.00 90.56 84 GLN A O 1
ATOM 689 N N . PRO A 1 85 ? 19.102 -6.908 -16.018 1.00 88.88 85 PRO A N 1
ATOM 690 C CA . PRO A 1 85 ? 19.090 -7.318 -14.612 1.00 88.88 85 PRO A CA 1
ATOM 691 C C . PRO A 1 85 ? 19.184 -6.150 -13.623 1.00 88.88 85 PRO A C 1
ATOM 693 O O . PRO A 1 85 ? 18.514 -6.172 -12.592 1.00 88.88 85 PRO A O 1
ATOM 696 N N . ASP A 1 86 ? 19.971 -5.123 -13.951 1.00 89.25 86 ASP A N 1
ATOM 697 C CA . ASP A 1 86 ? 20.171 -3.956 -13.087 1.00 89.25 86 ASP A CA 1
ATOM 698 C C . ASP A 1 86 ? 18.900 -3.101 -12.966 1.00 89.25 86 ASP A C 1
ATOM 700 O O . ASP A 1 86 ? 18.567 -2.645 -11.870 1.00 89.25 86 ASP A O 1
ATOM 704 N N . ASP A 1 87 ? 18.141 -2.938 -14.057 1.00 89.75 87 ASP A N 1
ATOM 705 C CA . ASP A 1 87 ? 16.855 -2.230 -14.043 1.00 89.75 87 ASP A CA 1
ATOM 706 C C . ASP A 1 87 ? 15.810 -2.993 -13.225 1.00 89.75 87 ASP A C 1
ATOM 708 O O . ASP A 1 87 ? 15.081 -2.400 -12.423 1.00 89.75 87 ASP A O 1
ATOM 712 N N . VAL A 1 88 ? 15.747 -4.319 -13.390 1.00 90.00 88 VAL A N 1
ATOM 713 C CA . VAL A 1 88 ? 14.833 -5.182 -12.628 1.00 90.00 88 VAL A CA 1
ATOM 714 C C . VAL A 1 88 ? 15.163 -5.140 -11.137 1.00 90.00 88 VAL A C 1
ATOM 716 O O . VAL A 1 88 ? 14.256 -5.032 -10.309 1.00 90.00 88 VAL A O 1
ATOM 719 N N . GLU A 1 89 ? 16.443 -5.190 -10.774 1.00 89.62 89 GLU A N 1
ATOM 720 C CA . GLU A 1 89 ? 16.873 -5.111 -9.379 1.00 89.62 89 GLU A CA 1
ATOM 721 C C . GLU A 1 89 ? 16.623 -3.718 -8.781 1.00 89.62 89 GLU A C 1
ATOM 723 O O . GLU A 1 89 ? 16.126 -3.599 -7.657 1.00 89.62 89 GLU A O 1
ATOM 728 N N . GLY A 1 90 ? 16.871 -2.653 -9.550 1.00 91.06 90 GLY A N 1
ATOM 729 C CA . GLY A 1 90 ? 16.511 -1.287 -9.169 1.00 91.06 90 GLY A CA 1
ATOM 730 C C . GLY A 1 90 ? 15.009 -1.133 -8.921 1.00 91.06 90 GLY A C 1
ATOM 731 O O . GLY A 1 90 ? 14.596 -0.536 -7.924 1.00 91.06 90 GLY A O 1
ATOM 732 N N . PHE A 1 91 ? 14.182 -1.740 -9.773 1.00 92.06 91 PHE A N 1
ATOM 733 C CA . PHE A 1 91 ? 12.733 -1.753 -9.606 1.00 92.06 91 PHE A CA 1
ATOM 734 C C . PHE A 1 91 ? 12.281 -2.533 -8.364 1.00 92.06 91 PHE A C 1
ATOM 736 O O . PHE A 1 91 ? 11.457 -2.035 -7.594 1.00 92.06 91 PHE A O 1
ATOM 743 N N . ARG A 1 92 ? 12.844 -3.721 -8.114 1.00 90.19 92 ARG A N 1
ATOM 744 C CA . ARG A 1 92 ? 12.557 -4.511 -6.902 1.00 90.19 92 ARG A CA 1
ATOM 745 C C . ARG A 1 92 ? 12.875 -3.733 -5.633 1.00 90.19 92 ARG A C 1
ATOM 747 O O . ARG A 1 92 ? 12.042 -3.675 -4.727 1.00 90.19 92 ARG A O 1
ATOM 754 N N . ARG A 1 93 ? 14.047 -3.093 -5.590 1.00 91.12 93 ARG A N 1
ATOM 755 C CA . ARG A 1 93 ? 14.458 -2.246 -4.467 1.00 91.12 93 ARG A CA 1
ATOM 756 C C . ARG A 1 93 ? 13.493 -1.086 -4.258 1.00 91.12 93 ARG A C 1
ATOM 758 O O . ARG A 1 93 ? 13.047 -0.869 -3.136 1.00 91.12 93 ARG A O 1
ATOM 765 N N . PHE A 1 94 ? 13.108 -0.407 -5.336 1.00 93.94 94 PHE A N 1
ATOM 766 C CA . PHE A 1 94 ? 12.135 0.680 -5.275 1.00 93.94 94 PHE A CA 1
ATOM 767 C C . PHE A 1 94 ? 10.791 0.231 -4.680 1.00 93.94 94 PHE A C 1
ATOM 769 O O . PHE A 1 94 ? 10.263 0.905 -3.798 1.00 93.94 94 PHE A O 1
ATOM 776 N N . ILE A 1 95 ? 10.243 -0.911 -5.113 1.00 91.75 95 ILE A N 1
ATOM 777 C CA . ILE A 1 95 ? 8.981 -1.435 -4.564 1.00 91.75 95 ILE A CA 1
ATOM 778 C C . ILE A 1 95 ? 9.120 -1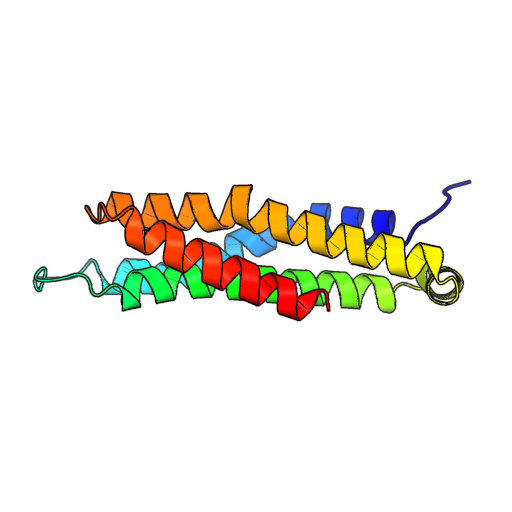.765 -3.076 1.00 91.75 95 ILE A C 1
ATOM 780 O O . ILE A 1 95 ? 8.216 -1.453 -2.300 1.00 91.75 95 ILE A O 1
ATOM 784 N N . ALA A 1 96 ? 10.244 -2.355 -2.661 1.00 88.62 96 ALA A N 1
ATOM 785 C CA . ALA A 1 96 ? 10.498 -2.656 -1.256 1.00 88.62 96 ALA A CA 1
ATOM 786 C C . ALA A 1 96 ? 10.564 -1.391 -0.390 1.00 88.62 96 ALA A C 1
ATOM 788 O O . ALA A 1 96 ? 9.906 -1.320 0.649 1.00 88.62 96 ALA A O 1
ATOM 789 N N . GLU A 1 97 ? 11.300 -0.376 -0.841 1.00 92.06 97 GLU A N 1
ATOM 790 C CA . GLU A 1 97 ? 11.406 0.917 -0.162 1.00 92.06 97 GLU A CA 1
ATOM 791 C C . GLU A 1 97 ? 10.056 1.637 -0.098 1.00 92.06 97 GLU A C 1
ATOM 793 O O . GLU A 1 97 ? 9.680 2.169 0.946 1.00 92.06 97 GLU A O 1
ATOM 798 N N . TRP A 1 98 ? 9.289 1.625 -1.190 1.00 94.25 98 TRP A N 1
ATOM 799 C CA . TRP A 1 98 ? 7.962 2.232 -1.223 1.00 94.25 98 TRP A CA 1
ATOM 800 C C . TRP A 1 98 ? 6.983 1.535 -0.268 1.00 94.25 98 TRP A C 1
ATOM 802 O O . TRP A 1 98 ? 6.295 2.214 0.490 1.00 94.25 98 TRP A O 1
ATOM 812 N N . LEU A 1 99 ? 6.954 0.198 -0.233 1.00 90.19 99 LEU A N 1
ATOM 813 C CA . LEU A 1 99 ? 6.112 -0.548 0.710 1.00 90.19 99 LEU A CA 1
ATOM 814 C C . LEU A 1 99 ? 6.510 -0.284 2.170 1.00 90.19 99 LEU A C 1
ATOM 816 O O . LEU A 1 99 ? 5.634 -0.143 3.024 1.00 90.19 99 LEU A O 1
ATOM 820 N N . ALA A 1 100 ? 7.811 -0.185 2.461 1.00 89.31 100 ALA A N 1
ATOM 821 C CA . ALA A 1 100 ? 8.296 0.183 3.789 1.00 89.31 100 ALA A CA 1
ATOM 822 C C . ALA A 1 100 ? 7.835 1.597 4.186 1.00 89.31 100 ALA A C 1
ATOM 824 O O . ALA A 1 100 ? 7.355 1.800 5.300 1.00 89.31 100 ALA A O 1
ATOM 825 N N . ARG A 1 101 ? 7.882 2.557 3.256 1.00 93.12 101 ARG A N 1
ATOM 826 C CA . ARG A 1 101 ? 7.348 3.907 3.485 1.00 93.12 101 ARG A CA 1
ATOM 827 C C . ARG A 1 101 ? 5.838 3.920 3.684 1.00 93.12 101 ARG A C 1
ATOM 829 O O . ARG A 1 101 ? 5.364 4.599 4.584 1.00 93.12 101 ARG A O 1
ATOM 836 N N . GLU A 1 102 ? 5.070 3.153 2.910 1.00 91.94 102 GLU A N 1
ATOM 837 C CA . GLU A 1 102 ? 3.622 3.020 3.131 1.00 91.94 102 GLU A CA 1
ATOM 838 C C . GLU A 1 102 ? 3.317 2.471 4.532 1.00 91.94 102 GLU A C 1
ATOM 840 O O . GLU A 1 102 ? 2.380 2.932 5.189 1.00 91.94 102 GLU A O 1
ATOM 845 N N . LEU A 1 103 ? 4.128 1.533 5.030 1.00 88.12 103 LEU A N 1
ATOM 846 C CA . LEU A 1 103 ? 3.987 1.042 6.395 1.00 88.12 103 LEU A CA 1
ATOM 847 C C . LEU A 1 103 ? 4.169 2.163 7.426 1.00 88.12 103 LEU A C 1
ATOM 849 O O . LEU A 1 103 ? 3.341 2.309 8.327 1.00 88.12 103 LEU A O 1
ATOM 853 N N . GLU A 1 104 ? 5.231 2.952 7.299 1.00 90.00 104 GLU A N 1
ATOM 854 C CA . GLU A 1 104 ? 5.573 4.000 8.263 1.00 90.00 104 GLU A CA 1
ATOM 855 C C . GLU A 1 104 ? 4.674 5.236 8.174 1.00 90.00 104 GLU A C 1
ATOM 857 O O . GLU A 1 104 ? 4.275 5.777 9.205 1.00 90.00 104 GLU A O 1
ATOM 862 N N . GLU A 1 105 ? 4.348 5.675 6.961 1.00 93.00 105 GLU A N 1
ATOM 863 C CA . GLU A 1 105 ? 3.676 6.950 6.698 1.00 93.00 105 GLU A CA 1
ATOM 864 C C . GLU A 1 105 ? 2.149 6.816 6.621 1.00 93.00 105 GLU A C 1
ATOM 866 O O . GLU A 1 105 ? 1.438 7.789 6.871 1.00 93.00 105 GLU A O 1
ATOM 871 N N . TYR A 1 106 ? 1.622 5.632 6.289 1.00 91.25 106 TYR A N 1
ATOM 872 C CA . TYR A 1 106 ? 0.185 5.426 6.091 1.00 91.25 106 TYR A CA 1
ATOM 873 C C . TYR A 1 106 ? -0.401 4.378 7.039 1.00 91.25 106 TYR A C 1
ATOM 875 O O . TYR A 1 106 ? -1.311 4.686 7.809 1.00 91.25 106 TYR A O 1
ATOM 883 N N . ILE A 1 107 ? 0.120 3.153 7.050 1.00 89.44 107 ILE A N 1
ATOM 884 C CA . ILE A 1 107 ? -0.520 2.040 7.769 1.00 89.44 107 ILE A CA 1
ATOM 885 C C . ILE A 1 107 ? -0.389 2.203 9.288 1.00 89.44 107 ILE A C 1
ATOM 887 O O . ILE A 1 107 ? -1.393 2.188 10.002 1.00 89.44 107 ILE A O 1
ATOM 891 N N . MET A 1 108 ? 0.834 2.382 9.802 1.00 88.12 108 MET A N 1
ATOM 892 C CA . MET A 1 108 ? 1.065 2.492 11.246 1.00 88.12 108 MET A CA 1
ATOM 893 C C . MET A 1 108 ? 0.360 3.704 11.872 1.00 88.12 108 MET A C 1
ATOM 895 O O . MET A 1 108 ? -0.271 3.521 12.917 1.00 88.12 108 MET A O 1
ATOM 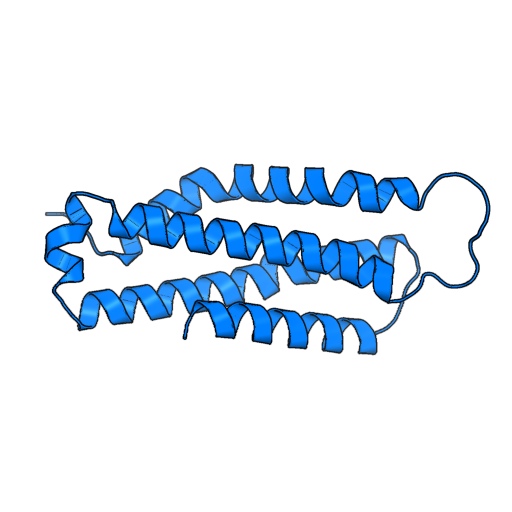899 N N . PRO A 1 109 ? 0.390 4.913 11.273 1.00 90.56 109 PRO A N 1
ATOM 900 C CA . PRO A 1 109 ? -0.349 6.056 11.798 1.00 90.56 109 PRO A CA 1
ATOM 901 C C . PRO A 1 109 ? -1.858 5.807 11.880 1.00 90.56 109 PRO A C 1
ATOM 903 O O . PRO A 1 109 ? -2.468 6.137 12.897 1.00 90.56 109 PRO A O 1
ATOM 906 N N . ASN A 1 110 ? -2.455 5.164 10.872 1.00 89.69 110 ASN A N 1
ATOM 907 C CA . ASN A 1 110 ? -3.881 4.837 10.883 1.00 89.69 110 A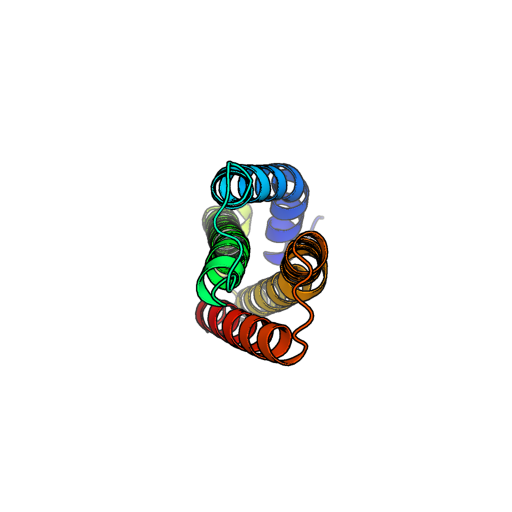SN A CA 1
ATOM 908 C C . ASN A 1 110 ? -4.235 3.772 11.931 1.00 89.69 110 ASN A C 1
ATOM 910 O O . ASN A 1 110 ? -5.208 3.932 12.670 1.00 89.69 110 ASN A O 1
ATOM 914 N N . CYS A 1 111 ? -3.405 2.736 12.078 1.00 85.56 111 CYS A N 1
ATOM 915 C CA . CYS A 1 111 ? -3.527 1.756 13.159 1.00 85.56 111 CYS A CA 1
ATOM 916 C C . CYS A 1 111 ? -3.480 2.415 14.545 1.00 85.56 111 CYS A C 1
ATOM 918 O O . CYS A 1 111 ? -4.328 2.139 15.394 1.00 85.56 111 CYS A O 1
ATOM 920 N N . LEU A 1 112 ? -2.515 3.311 14.771 1.00 84.88 112 LEU A N 1
ATOM 921 C CA . LEU A 1 112 ? -2.366 4.044 16.030 1.00 84.88 112 LEU A CA 1
ATOM 922 C C . LEU A 1 112 ? -3.559 4.965 16.300 1.00 84.88 112 LEU A C 1
ATOM 924 O O . LEU A 1 112 ? -4.064 4.998 17.423 1.00 84.88 112 LEU A O 1
ATOM 928 N N . ALA A 1 113 ? -4.030 5.688 15.282 1.00 85.75 113 ALA A N 1
ATOM 929 C CA . ALA A 1 113 ? -5.209 6.539 15.388 1.00 85.75 113 ALA A CA 1
ATOM 930 C C . ALA A 1 113 ? -6.448 5.716 15.764 1.00 85.75 113 ALA A C 1
ATOM 932 O O . ALA A 1 113 ? -7.141 6.062 16.719 1.00 85.75 113 ALA A O 1
ATOM 933 N N . PHE A 1 114 ? -6.662 4.575 15.105 1.00 82.69 114 PHE A N 1
ATOM 934 C CA . PHE A 1 114 ? -7.765 3.665 15.407 1.00 82.69 114 PHE A CA 1
ATOM 935 C C . PHE A 1 114 ? -7.696 3.101 16.835 1.00 82.69 114 PHE A C 1
ATOM 937 O O . PHE A 1 114 ? -8.709 3.064 17.531 1.00 82.69 114 PHE A O 1
ATOM 944 N N . MET A 1 115 ? -6.508 2.717 17.321 1.00 77.81 115 MET A N 1
ATOM 945 C CA . MET A 1 115 ? -6.322 2.293 18.717 1.00 77.81 115 MET A CA 1
ATOM 946 C C . MET A 1 115 ? -6.642 3.430 19.702 1.00 77.81 115 MET A C 1
ATOM 948 O O . MET A 1 115 ? -7.357 3.221 20.687 1.00 77.81 115 MET A O 1
ATOM 952 N N . LYS A 1 116 ? -6.159 4.649 19.421 1.00 79.06 116 LYS A N 1
ATOM 953 C CA . LYS A 1 116 ? -6.370 5.834 20.264 1.00 79.06 116 LYS A CA 1
ATOM 954 C C . LYS A 1 116 ? -7.841 6.243 20.334 1.00 79.06 116 LYS A C 1
ATOM 956 O O . LYS A 1 116 ? -8.330 6.497 21.431 1.00 79.06 116 LYS A O 1
ATOM 961 N N . GLU A 1 117 ? -8.554 6.241 19.204 1.00 77.75 117 GLU A N 1
ATOM 962 C CA . GLU A 1 117 ? -10.009 6.473 19.122 1.00 77.75 117 GLU A CA 1
ATOM 963 C C . GLU A 1 117 ? -10.807 5.531 20.044 1.00 77.75 117 GLU A C 1
ATOM 965 O O . GLU A 1 117 ? -11.930 5.846 20.438 1.00 77.75 117 GLU A O 1
ATOM 970 N N . ARG A 1 118 ? -10.236 4.375 20.406 1.00 73.62 118 ARG A N 1
ATOM 971 C CA . ARG A 1 118 ? -10.871 3.340 21.232 1.00 73.62 118 ARG A CA 1
ATOM 972 C C . ARG A 1 118 ? -10.291 3.217 22.640 1.00 73.62 118 ARG A C 1
ATOM 974 O O . ARG A 1 118 ? -10.649 2.285 23.354 1.00 73.62 118 ARG A O 1
ATOM 981 N N . GLY A 1 119 ? -9.415 4.138 23.048 1.00 69.81 119 GLY A N 1
ATOM 982 C CA . GLY A 1 119 ? -8.796 4.121 24.377 1.00 69.81 119 GLY A CA 1
ATOM 983 C C . GLY A 1 119 ? -7.822 2.958 24.597 1.00 69.81 119 GLY A C 1
ATOM 984 O O . GLY A 1 119 ? -7.484 2.647 25.735 1.00 69.81 119 GLY A O 1
ATOM 985 N N . ILE A 1 120 ? -7.357 2.309 23.526 1.00 70.19 120 ILE A N 1
ATOM 986 C CA . ILE A 1 120 ? -6.403 1.200 23.592 1.00 70.19 120 ILE A CA 1
ATOM 987 C C . ILE A 1 120 ? -5.002 1.805 23.629 1.00 70.19 120 ILE A C 1
ATOM 989 O O . ILE A 1 120 ? -4.570 2.450 22.677 1.00 70.19 120 ILE A O 1
ATOM 993 N N . HIS A 1 121 ? -4.302 1.658 24.751 1.00 63.22 121 HIS A N 1
ATOM 994 C CA . HIS A 1 121 ? -2.922 2.121 24.923 1.00 63.22 121 HIS A CA 1
ATOM 995 C C . HIS A 1 121 ? -2.040 0.900 25.132 1.00 63.22 121 HIS A C 1
ATOM 997 O O . HIS A 1 121 ? -1.805 0.484 26.263 1.00 63.22 121 HIS A O 1
ATOM 1003 N N . VAL A 1 122 ? -1.598 0.274 24.042 1.00 62.12 122 VAL A N 1
ATOM 1004 C CA . VAL A 1 122 ? -0.725 -0.897 24.145 1.00 62.12 122 VAL A CA 1
ATOM 1005 C C . VAL A 1 122 ? 0.439 -0.747 23.176 1.00 62.12 122 VAL A C 1
ATOM 1007 O O . VAL A 1 122 ? 0.366 -1.128 22.012 1.00 62.12 122 VAL A O 1
ATOM 1010 N N . GLU A 1 123 ? 1.553 -0.212 23.675 1.00 60.78 123 GLU A N 1
ATOM 1011 C CA . GLU A 1 123 ? 2.829 -0.135 22.945 1.00 60.78 123 GLU A CA 1
ATOM 1012 C C . GLU A 1 123 ? 3.317 -1.508 22.444 1.00 60.78 123 GLU A C 1
ATOM 1014 O O . GLU A 1 123 ? 4.104 -1.601 21.501 1.00 60.78 123 GLU A O 1
ATOM 1019 N N . GLN A 1 124 ? 2.865 -2.588 23.086 1.00 62.84 124 GLN A N 1
ATOM 1020 C CA . GLN A 1 124 ? 3.202 -3.967 22.741 1.00 62.84 124 GLN A CA 1
ATOM 1021 C C . GLN A 1 124 ? 2.450 -4.456 21.489 1.00 62.84 124 GLN A C 1
ATOM 1023 O O . GLN A 1 124 ? 3.057 -5.093 20.629 1.00 62.84 124 GLN A O 1
ATOM 1028 N N . GLU A 1 125 ? 1.177 -4.080 21.320 1.00 66.25 125 GLU A N 1
ATOM 1029 C CA . GLU A 1 125 ? 0.376 -4.413 20.129 1.00 66.25 125 GLU A CA 1
ATOM 1030 C C . GLU A 1 125 ? 0.918 -3.703 18.887 1.00 66.25 125 GLU A C 1
ATOM 1032 O O . GLU A 1 125 ? 1.017 -4.296 17.818 1.00 66.25 125 GLU A O 1
ATOM 1037 N N . VAL A 1 126 ? 1.381 -2.460 19.037 1.00 68.94 126 VAL A N 1
ATOM 1038 C CA . VAL A 1 126 ? 2.013 -1.688 17.954 1.00 68.94 126 VAL A CA 1
ATOM 1039 C C . VAL A 1 126 ? 3.264 -2.390 17.421 1.00 68.94 126 VAL A C 1
ATOM 1041 O O . VAL A 1 126 ? 3.478 -2.428 16.210 1.00 68.94 126 VAL A O 1
ATOM 1044 N N . ARG A 1 127 ? 4.078 -2.980 18.306 1.00 74.62 127 ARG A N 1
ATOM 1045 C CA . ARG A 1 127 ? 5.268 -3.751 17.912 1.00 74.62 127 ARG A CA 1
ATOM 1046 C C . ARG A 1 127 ? 4.897 -5.030 17.166 1.00 74.62 127 ARG A C 1
ATOM 1048 O O . ARG A 1 127 ? 5.523 -5.335 16.156 1.00 74.62 127 ARG A O 1
ATOM 1055 N N . ILE A 1 128 ? 3.869 -5.748 17.623 1.00 74.75 128 ILE A N 1
ATOM 1056 C CA . ILE A 1 128 ? 3.372 -6.962 16.957 1.00 74.75 128 ILE A CA 1
ATOM 1057 C C . ILE A 1 128 ? 2.806 -6.622 15.574 1.00 74.75 128 ILE A C 1
ATOM 1059 O O . ILE A 1 128 ? 3.128 -7.299 14.597 1.00 74.75 128 ILE A O 1
ATOM 1063 N N . VAL A 1 129 ? 2.004 -5.559 15.478 1.00 71.31 129 VAL A N 1
ATOM 1064 C CA . VAL A 1 129 ? 1.423 -5.085 14.216 1.00 71.31 129 VAL A CA 1
ATOM 1065 C C . VAL A 1 129 ? 2.522 -4.701 13.232 1.00 71.31 129 VAL A C 1
ATOM 1067 O O . VAL A 1 129 ? 2.516 -5.184 12.101 1.00 71.31 129 VAL A O 1
ATOM 1070 N N . ARG A 1 130 ? 3.498 -3.903 13.680 1.00 79.88 130 ARG A N 1
ATOM 1071 C CA . ARG A 1 130 ? 4.651 -3.502 12.871 1.00 79.88 130 ARG A CA 1
ATOM 1072 C C . ARG A 1 130 ? 5.432 -4.715 12.372 1.00 79.88 130 ARG A C 1
ATOM 1074 O O . ARG A 1 130 ? 5.630 -4.849 11.172 1.00 79.88 130 ARG A O 1
ATOM 1081 N N . HIS A 1 131 ? 5.797 -5.635 13.262 1.00 81.12 131 HIS A N 1
ATOM 1082 C CA . HIS A 1 131 ? 6.571 -6.814 12.883 1.00 81.12 131 HIS A CA 1
ATOM 1083 C C . HIS A 1 131 ? 5.842 -7.686 11.849 1.00 81.12 131 HIS A C 1
ATOM 1085 O O . HIS A 1 131 ? 6.428 -8.143 10.869 1.00 81.12 131 HIS A O 1
ATOM 1091 N N . ARG A 1 132 ? 4.535 -7.906 12.026 1.00 74.75 132 ARG A N 1
ATOM 1092 C CA . ARG A 1 132 ? 3.745 -8.679 11.058 1.00 74.75 132 ARG A CA 1
ATOM 1093 C C . ARG A 1 132 ? 3.607 -7.961 9.717 1.00 74.75 132 ARG A C 1
ATOM 1095 O O . ARG A 1 132 ? 3.631 -8.619 8.679 1.00 74.75 132 ARG A O 1
ATOM 1102 N N . ALA A 1 133 ? 3.481 -6.638 9.733 1.00 71.50 133 ALA A N 1
ATOM 1103 C CA . ALA A 1 133 ? 3.459 -5.832 8.524 1.00 71.50 133 ALA A CA 1
ATOM 1104 C C . ALA A 1 133 ? 4.781 -5.912 7.748 1.00 71.50 133 ALA A C 1
ATOM 1106 O O . ALA A 1 133 ? 4.771 -6.174 6.547 1.00 71.50 133 ALA A O 1
ATOM 1107 N N . GLU A 1 134 ? 5.910 -5.770 8.444 1.00 78.88 134 GLU A N 1
ATOM 1108 C CA . GLU A 1 134 ? 7.255 -5.935 7.881 1.00 78.88 134 GLU A CA 1
ATOM 1109 C C . GLU A 1 134 ? 7.415 -7.320 7.242 1.00 78.88 134 GLU A C 1
ATOM 1111 O O . GLU A 1 134 ? 7.864 -7.434 6.102 1.00 78.88 134 GLU A O 1
ATOM 1116 N N . MET A 1 135 ? 6.967 -8.380 7.925 1.00 80.12 135 MET A N 1
ATOM 1117 C CA . MET A 1 135 ? 6.990 -9.745 7.387 1.00 80.12 135 MET A CA 1
ATOM 1118 C C . MET A 1 135 ? 6.117 -9.904 6.134 1.00 80.12 135 MET A C 1
ATOM 1120 O O . MET A 1 135 ? 6.523 -10.570 5.180 1.00 80.12 135 MET A O 1
ATOM 1124 N N . ALA A 1 136 ? 4.930 -9.293 6.110 1.00 71.00 136 ALA A N 1
ATOM 1125 C CA . ALA A 1 136 ? 4.028 -9.341 4.962 1.00 71.00 136 ALA A CA 1
ATOM 1126 C C . ALA A 1 136 ? 4.596 -8.602 3.736 1.00 71.00 136 ALA A C 1
ATOM 1128 O O . ALA A 1 136 ? 4.414 -9.068 2.606 1.00 71.00 136 ALA A O 1
ATOM 1129 N N . ILE A 1 137 ? 5.300 -7.488 3.959 1.00 70.69 137 ILE A N 1
ATOM 1130 C CA . ILE A 1 137 ? 6.007 -6.728 2.920 1.00 70.69 137 ILE A CA 1
ATOM 1131 C C . ILE A 1 137 ? 7.212 -7.516 2.410 1.00 70.69 137 ILE A C 1
ATOM 1133 O O . ILE A 1 137 ? 7.343 -7.710 1.205 1.00 70.69 137 ILE A O 1
ATOM 1137 N N . ALA A 1 138 ? 8.035 -8.063 3.309 1.00 75.25 138 ALA A N 1
ATOM 1138 C CA . ALA A 1 138 ? 9.211 -8.847 2.941 1.00 75.25 138 ALA A CA 1
ATOM 1139 C C . ALA A 1 138 ? 8.863 -10.084 2.093 1.00 75.25 138 ALA A C 1
ATOM 1141 O O . ALA A 1 138 ? 9.662 -10.509 1.267 1.00 75.25 138 ALA A O 1
ATOM 1142 N N . GLN A 1 139 ? 7.675 -10.673 2.269 1.00 74.12 139 GLN A N 1
ATOM 1143 C CA . GLN A 1 139 ? 7.188 -11.766 1.416 1.00 74.12 139 GLN A CA 1
ATOM 1144 C C . GLN A 1 139 ? 6.842 -11.337 -0.016 1.00 74.12 139 GLN A C 1
ATOM 1146 O O . GLN A 1 139 ? 6.760 -12.195 -0.885 1.00 74.12 139 GLN A O 1
ATOM 1151 N N . MET A 1 140 ? 6.577 -10.054 -0.265 1.00 66.69 140 MET A N 1
ATOM 1152 C CA . MET A 1 140 ? 6.249 -9.553 -1.605 1.00 66.69 140 MET A CA 1
ATOM 1153 C C . MET A 1 140 ? 7.474 -9.164 -2.422 1.00 66.69 140 MET A C 1
ATOM 1155 O O . MET A 1 140 ? 7.384 -9.063 -3.641 1.00 66.69 140 MET A O 1
ATOM 1159 N N . THR A 1 141 ? 8.581 -8.882 -1.744 1.00 66.69 141 THR A N 1
ATOM 1160 C CA . THR A 1 141 ? 9.802 -8.335 -2.342 1.00 66.69 141 THR A CA 1
ATOM 1161 C C . THR A 1 141 ? 10.925 -9.371 -2.426 1.00 66.69 141 THR A C 1
ATOM 1163 O O . THR A 1 141 ? 12.021 -9.029 -2.861 1.00 66.69 141 THR A O 1
ATOM 1166 N N . LYS A 1 142 ? 10.671 -10.604 -1.969 1.00 62.78 142 LYS A N 1
ATOM 1167 C CA . LYS A 1 142 ? 11.515 -11.790 -2.168 1.00 62.78 142 LYS A CA 1
ATOM 1168 C C . LYS A 1 142 ? 11.115 -12.497 -3.453 1.00 62.78 142 LYS A C 1
ATOM 1170 O O . LYS A 1 142 ? 12.036 -12.966 -4.152 1.00 62.78 142 LYS A O 1
#

Sequence (142 aa):
MSTSSLVELARAYIEQEQSRRREQAEARVLPIRKRLTAEGEFRLVHPGVVWEACQTWLDETRRFGRDVVAHVVQHPQALPLLEQPDDVEGFRRFIAEWLARELEEYIMPNCLAFMKERGIHVEQEVRIVRHRAEMAIAQMTK

pLDDT: mean 81.47, std 14.53, range [34.34, 96.44]

Secondary structure (DSSP, 8-state):
-----HHHHHHHHHHHHHHHHHHHHHHHHHHHHHTTSSSS--S---HHHHHHHHHHHHHHHHHHHHHHHHHHHH-TTTHHHHT-HHHHHHHHHHHHHHHHHHIIIIIHHHHHHHHHHTT---HHHHHHHHHHHHHHHHTT--